Protein AF-A0A519KRN8-F1 (afdb_monomer_lite)

Radius of gyration: 12.41 Å; chains: 1; bounding box: 31×24×29 Å

pLDDT: mean 91.58, std 5.86, range [61.34, 97.75]

Secondary s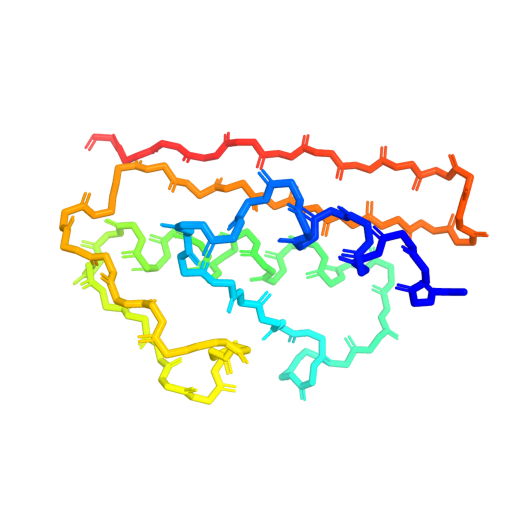tructure (DSSP, 8-state):
-HHHHHHHHHHTTTS--B--HHHH-S-TTHHHHHHHHHHHHHHH----GGGBSSS---SS--EEEEEEEETTTEEEEEEEE--

Foldseek 3Di:
DCVVVVVVCVVPVLDFQFDCCVPVPDDPCVVVVVVVVVLVCLVVVDDPPVGTPDPRDDGNCFKDWDWDADPVPRIDIDIDGRD

Sequence (83 aa):
SDVYYKNASELFQETSLLYYKHLSGEFNTASGFSTFLACHILRNQDIPDMMKINSVDKKDIKNILLYNHLGGNDHSLVLLEKA

Structure (mmCIF, N/CA/C/O backbone):
data_AF-A0A519KRN8-F1
#
_entry.id   AF-A0A519KRN8-F1
#
loop_
_atom_site.group_PDB
_atom_site.id
_atom_site.type_symbol
_atom_site.label_atom_id
_atom_site.label_alt_id
_atom_site.label_comp_id
_atom_site.label_asym_id
_atom_site.label_entity_id
_atom_site.label_seq_id
_atom_site.pdbx_PDB_ins_code
_atom_site.Cartn_x
_atom_site.Cartn_y
_atom_site.Cartn_z
_atom_site.occupancy
_atom_site.B_iso_or_equiv
_atom_site.auth_seq_id
_atom_site.auth_comp_id
_atom_site.auth_asym_id
_atom_site.auth_atom_id
_atom_site.pdbx_PDB_model_num
ATOM 1 N N . SER A 1 1 ? 16.071 -0.328 -7.651 1.00 61.34 1 SER A N 1
ATOM 2 C CA . SER A 1 1 ? 14.602 -0.464 -7.670 1.00 61.34 1 SER A CA 1
ATOM 3 C C . SER A 1 1 ? 14.064 -0.894 -6.316 1.00 61.34 1 SER A C 1
ATOM 5 O O . SER A 1 1 ? 13.168 -0.236 -5.823 1.00 61.34 1 SER A O 1
ATOM 7 N N . ASP A 1 2 ? 14.660 -1.889 -5.651 1.00 75.25 2 ASP A N 1
ATOM 8 C CA . ASP A 1 2 ? 14.107 -2.417 -4.387 1.00 75.25 2 ASP A CA 1
ATOM 9 C C . ASP A 1 2 ? 14.525 -1.668 -3.117 1.00 75.25 2 ASP A C 1
ATOM 11 O O . ASP A 1 2 ? 13.845 -1.760 -2.098 1.00 75.25 2 ASP A O 1
ATOM 15 N N . VAL A 1 3 ? 15.619 -0.898 -3.162 1.00 92.44 3 VAL A N 1
ATOM 16 C CA . VAL A 1 3 ? 16.156 -0.236 -1.960 1.00 92.44 3 VAL A CA 1
ATOM 17 C C . VAL A 1 3 ? 15.150 0.729 -1.329 1.00 92.44 3 VAL A C 1
ATOM 19 O O . VAL A 1 3 ? 15.058 0.806 -0.113 1.00 92.44 3 VAL A O 1
ATOM 22 N N . TYR A 1 4 ? 14.346 1.418 -2.141 1.00 94.06 4 TYR A N 1
ATOM 23 C CA . TYR A 1 4 ? 13.354 2.367 -1.644 1.00 94.06 4 TYR A CA 1
ATOM 24 C C . TYR A 1 4 ? 12.186 1.669 -0.947 1.00 94.06 4 TYR A C 1
ATOM 26 O O . TYR A 1 4 ? 11.786 2.096 0.133 1.00 94.06 4 TYR A O 1
ATOM 34 N N . TYR A 1 5 ? 11.674 0.570 -1.513 1.00 91.88 5 TYR A N 1
ATOM 35 C CA . TYR A 1 5 ? 10.654 -0.245 -0.846 1.00 91.88 5 TYR A CA 1
ATOM 36 C C . TYR A 1 5 ? 11.188 -0.868 0.441 1.00 91.88 5 TYR A C 1
ATOM 38 O O . TYR A 1 5 ? 10.487 -0.862 1.451 1.00 91.88 5 TYR A O 1
ATOM 46 N N . LYS A 1 6 ? 12.441 -1.340 0.434 1.00 93.25 6 LYS A N 1
ATOM 47 C CA . LYS A 1 6 ? 13.103 -1.858 1.632 1.00 93.25 6 LYS A CA 1
ATOM 48 C C . LYS A 1 6 ? 13.206 -0.784 2.718 1.00 93.25 6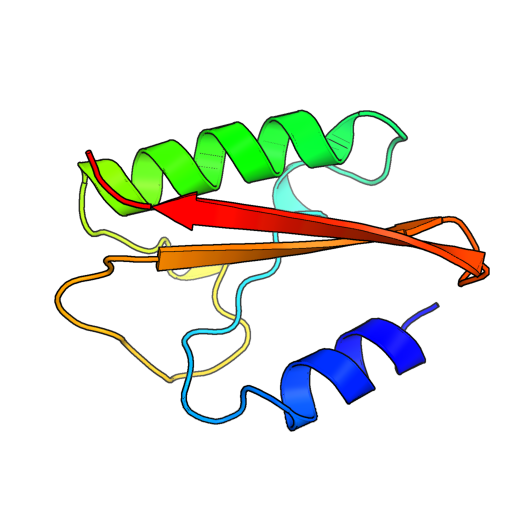 LYS A C 1
ATOM 50 O O . LYS A 1 6 ? 12.708 -0.997 3.819 1.00 93.25 6 LYS A O 1
ATOM 55 N N . ASN A 1 7 ? 13.750 0.387 2.396 1.00 94.25 7 ASN A N 1
ATOM 56 C CA . ASN A 1 7 ? 13.872 1.491 3.349 1.00 94.25 7 ASN A CA 1
ATOM 57 C C . ASN A 1 7 ? 12.499 1.916 3.893 1.00 94.25 7 ASN A C 1
ATOM 59 O O . ASN A 1 7 ? 12.351 2.121 5.092 1.00 94.25 7 ASN A O 1
ATOM 63 N N . ALA A 1 8 ? 11.476 1.999 3.035 1.00 93.19 8 ALA A N 1
ATOM 64 C CA . ALA A 1 8 ? 10.114 2.286 3.476 1.00 93.19 8 ALA A CA 1
ATOM 65 C C . ALA A 1 8 ? 9.587 1.201 4.432 1.00 93.19 8 ALA A C 1
ATOM 67 O O . ALA A 1 8 ? 9.041 1.528 5.480 1.00 93.19 8 ALA A O 1
ATOM 68 N N . SER A 1 9 ? 9.798 -0.083 4.128 1.00 93.25 9 SER A N 1
ATOM 69 C CA . SER A 1 9 ? 9.373 -1.182 5.006 1.00 93.25 9 SER A CA 1
ATOM 70 C C . SER A 1 9 ? 10.041 -1.144 6.385 1.00 93.25 9 SER A C 1
ATOM 72 O O . SER A 1 9 ? 9.396 -1.438 7.389 1.00 93.25 9 SER A O 1
ATOM 74 N N . GLU A 1 10 ? 11.302 -0.706 6.454 1.00 94.38 10 GLU A N 1
ATOM 75 C CA . GLU A 1 10 ? 12.049 -0.563 7.706 1.00 94.38 10 GLU A CA 1
ATOM 76 C C . GLU A 1 10 ? 11.526 0.582 8.588 1.00 94.38 10 GLU A C 1
ATOM 78 O O . GLU A 1 10 ? 11.663 0.511 9.806 1.00 94.38 10 GLU A O 1
ATOM 83 N N . LEU A 1 11 ? 10.881 1.599 8.007 1.00 95.19 11 LEU A N 1
ATOM 84 C CA . LEU A 1 11 ? 10.234 2.685 8.758 1.00 95.19 11 LEU A CA 1
ATOM 85 C C . LEU A 1 11 ? 8.875 2.277 9.351 1.00 95.19 11 LEU A C 1
ATOM 87 O O . LEU A 1 11 ? 8.405 2.910 10.293 1.00 95.19 11 LEU A O 1
ATOM 91 N N . PHE A 1 12 ? 8.242 1.228 8.817 1.00 93.06 12 PHE A N 1
ATOM 92 C CA . PHE A 1 12 ? 6.887 0.798 9.180 1.00 93.06 12 PHE A CA 1
ATOM 93 C C . PHE A 1 12 ? 6.833 -0.668 9.645 1.00 93.06 12 PHE A C 1
ATOM 95 O O . PHE A 1 12 ? 5.854 -1.372 9.386 1.00 93.06 12 PHE A O 1
ATOM 102 N N . GLN A 1 13 ? 7.864 -1.133 10.357 1.00 91.38 13 GLN A N 1
ATOM 103 C CA . GLN A 1 13 ? 8.008 -2.533 10.799 1.00 91.38 13 GLN A CA 1
ATOM 104 C C . GLN A 1 13 ? 6.826 -3.048 11.632 1.00 91.38 13 GLN A C 1
ATOM 106 O O . GLN A 1 13 ? 6.504 -4.232 11.585 1.00 91.38 13 GLN A O 1
ATOM 111 N N . GLU A 1 14 ? 6.153 -2.162 12.366 1.00 92.25 14 GLU A N 1
ATOM 112 C CA . GLU A 1 14 ? 4.996 -2.508 13.196 1.00 92.25 14 GLU A CA 1
ATOM 113 C C . GLU A 1 14 ? 3.664 -2.513 12.431 1.00 92.25 14 GLU A C 1
ATOM 115 O O . GLU A 1 14 ? 2.604 -2.622 13.051 1.00 92.25 14 GLU A O 1
ATOM 120 N N . THR A 1 15 ? 3.674 -2.362 11.105 1.00 94.75 15 THR A N 1
ATOM 121 C CA . THR A 1 15 ? 2.470 -2.348 10.257 1.00 94.75 15 THR A CA 1
ATOM 122 C C . THR A 1 15 ? 2.358 -3.615 9.411 1.00 94.75 15 THR A C 1
ATOM 124 O O . THR A 1 15 ? 3.351 -4.303 9.172 1.00 94.75 15 THR A O 1
ATOM 127 N N . SER A 1 16 ? 1.147 -3.934 8.948 1.00 96.12 16 SER A N 1
ATOM 128 C CA . SER A 1 16 ? 0.951 -4.969 7.928 1.00 96.12 16 SER A CA 1
ATOM 129 C C . SER A 1 16 ? 1.507 -4.465 6.598 1.00 96.12 16 SER A C 1
ATOM 131 O O . SER A 1 16 ? 0.967 -3.528 6.010 1.00 96.12 16 SER A O 1
ATOM 133 N N . LEU A 1 17 ? 2.596 -5.071 6.132 1.00 96.00 17 LEU A N 1
ATOM 134 C CA . LEU A 1 17 ? 3.265 -4.679 4.896 1.00 96.00 17 LEU A CA 1
ATOM 135 C C . LEU A 1 17 ? 2.723 -5.507 3.736 1.00 96.00 17 LEU A C 1
ATOM 137 O O . LEU A 1 17 ? 2.736 -6.736 3.802 1.00 96.00 17 LEU A O 1
ATOM 141 N N . LEU A 1 18 ? 2.267 -4.837 2.675 1.00 95.00 18 LEU A N 1
ATOM 142 C CA . LEU A 1 18 ? 1.589 -5.474 1.546 1.00 95.00 18 LEU A CA 1
ATOM 143 C C . LEU A 1 18 ? 2.296 -5.201 0.216 1.00 95.00 18 LEU A C 1
ATOM 145 O O . LEU A 1 18 ? 2.801 -4.102 -0.017 1.00 95.00 18 LEU A O 1
ATOM 149 N N . TYR A 1 19 ? 2.264 -6.178 -0.691 1.00 92.50 19 TYR A N 1
ATOM 150 C CA . TYR A 1 19 ? 2.742 -6.052 -2.067 1.00 92.50 19 TYR A CA 1
ATOM 151 C C . TYR A 1 19 ? 1.626 -6.390 -3.058 1.00 92.50 19 TYR A C 1
ATOM 153 O O . TYR A 1 19 ? 0.950 -7.398 -2.903 1.00 92.50 19 TYR A O 1
ATOM 161 N N . TYR A 1 20 ? 1.442 -5.575 -4.102 1.00 89.25 20 TYR A N 1
ATOM 162 C CA . TYR A 1 20 ? 0.349 -5.756 -5.074 1.00 89.25 20 TYR A CA 1
ATOM 163 C C . TYR A 1 20 ? 0.817 -5.985 -6.517 1.00 89.25 20 TYR A C 1
ATOM 165 O O . TYR A 1 20 ? 0.056 -6.530 -7.314 1.00 89.25 20 TYR A O 1
ATOM 173 N N . LYS A 1 21 ? 2.056 -5.613 -6.881 1.00 85.25 21 LYS A N 1
ATOM 174 C CA . LYS A 1 21 ? 2.511 -5.701 -8.283 1.00 85.25 21 LYS A CA 1
ATOM 175 C C . LYS A 1 21 ? 2.609 -7.141 -8.801 1.00 85.25 21 LYS A C 1
ATOM 177 O O . LYS A 1 21 ? 2.526 -7.345 -10.003 1.00 85.25 21 LYS A O 1
ATOM 182 N N . HIS A 1 22 ? 2.731 -8.142 -7.927 1.00 85.31 22 HIS A N 1
ATOM 183 C CA . HIS A 1 22 ? 2.668 -9.551 -8.336 1.00 85.31 22 HIS A CA 1
ATOM 184 C C . HIS A 1 22 ? 1.261 -9.990 -8.786 1.00 85.31 22 HIS A C 1
ATOM 186 O O . HIS A 1 22 ? 1.143 -10.954 -9.534 1.00 85.31 22 HIS A O 1
ATOM 192 N N . LEU A 1 23 ? 0.212 -9.279 -8.355 1.00 85.88 23 LEU A N 1
ATOM 193 C CA . LEU A 1 23 ? -1.176 -9.527 -8.757 1.00 85.88 23 LEU A CA 1
ATOM 194 C C . LEU A 1 23 ? -1.564 -8.703 -9.984 1.00 85.88 23 LEU A C 1
ATOM 196 O O . LEU A 1 23 ? -2.300 -9.183 -10.840 1.00 85.88 23 LEU A O 1
ATOM 200 N N . SER A 1 24 ? -1.088 -7.456 -10.063 1.00 85.69 24 SER A N 1
ATOM 201 C CA . SER A 1 24 ? -1.414 -6.570 -11.181 1.00 85.69 24 SER A CA 1
ATOM 202 C C . SER A 1 24 ? -0.496 -6.742 -12.382 1.00 85.69 24 SER A C 1
ATOM 204 O O . SER A 1 24 ? -0.951 -6.534 -13.493 1.00 85.69 24 SER A O 1
ATOM 206 N N . GLY A 1 25 ? 0.778 -7.085 -12.182 1.00 82.56 25 GLY A N 1
ATOM 207 C CA . GLY A 1 25 ? 1.854 -6.822 -13.139 1.00 82.56 25 GLY A CA 1
ATOM 208 C C . GLY A 1 25 ? 2.455 -5.421 -12.961 1.00 82.56 25 GLY A C 1
ATOM 209 O O . GLY A 1 25 ? 1.968 -4.611 -12.163 1.00 82.56 25 GLY A O 1
ATOM 210 N N . GLU A 1 26 ? 3.533 -5.132 -13.695 1.00 79.56 26 GLU A N 1
ATOM 211 C CA . GLU A 1 26 ? 4.238 -3.847 -13.640 1.00 79.56 26 GLU A CA 1
ATOM 212 C C . GLU A 1 26 ? 3.896 -2.966 -14.849 1.00 79.56 26 GLU A C 1
ATOM 214 O O . GLU A 1 26 ? 4.323 -3.217 -15.974 1.00 79.56 26 GLU A O 1
ATOM 219 N N . PHE A 1 27 ? 3.105 -1.921 -14.607 1.00 82.38 27 PHE A N 1
ATOM 220 C CA . PHE A 1 27 ? 2.735 -0.904 -15.593 1.00 82.38 27 PHE A CA 1
ATOM 221 C C . PHE A 1 27 ? 2.391 0.422 -14.909 1.00 82.38 27 PHE A C 1
ATOM 223 O O . PHE A 1 27 ? 2.087 0.469 -13.715 1.00 82.38 27 PHE A O 1
ATOM 230 N N . ASN A 1 28 ? 2.395 1.511 -15.679 1.00 76.94 28 ASN A N 1
ATOM 231 C CA . ASN A 1 28 ? 2.265 2.880 -15.160 1.00 76.94 28 ASN A CA 1
ATOM 232 C C . ASN A 1 28 ? 0.950 3.151 -14.404 1.00 76.94 28 ASN A C 1
ATOM 234 O O . ASN A 1 28 ? 0.888 4.058 -13.580 1.00 76.94 28 ASN A O 1
ATOM 238 N N . THR A 1 29 ? -0.097 2.361 -14.649 1.00 81.69 29 THR A N 1
ATOM 239 C CA . THR A 1 29 ? -1.415 2.492 -14.005 1.00 81.69 29 THR A CA 1
ATOM 240 C C . THR A 1 29 ? -1.634 1.532 -12.830 1.00 81.69 29 THR A C 1
ATOM 242 O O . THR A 1 29 ? -2.723 1.517 -12.255 1.00 81.69 29 THR A O 1
ATOM 245 N N . ALA A 1 30 ? -0.618 0.762 -12.415 1.00 84.69 30 ALA A N 1
ATOM 246 C CA . ALA A 1 30 ? -0.741 -0.203 -11.318 1.00 84.69 30 ALA A CA 1
ATOM 247 C C . ALA A 1 30 ? -1.150 0.455 -9.979 1.00 84.69 30 ALA A C 1
ATOM 249 O O . ALA A 1 30 ? -1.801 -0.182 -9.153 1.00 84.69 30 ALA A O 1
ATOM 250 N N . SER A 1 31 ? -0.876 1.754 -9.792 1.00 85.62 31 SER A N 1
ATOM 251 C CA . SER A 1 31 ? -1.345 2.536 -8.634 1.00 85.62 31 SER A CA 1
ATOM 252 C C . SER A 1 31 ? -2.880 2.638 -8.534 1.00 85.62 31 SER A C 1
ATOM 254 O O . SER A 1 31 ? -3.428 2.771 -7.440 1.00 85.62 31 SER A O 1
ATOM 256 N N . GLY A 1 32 ? -3.606 2.563 -9.656 1.00 90.88 32 GLY A N 1
ATOM 257 C CA . GLY A 1 32 ? -5.074 2.520 -9.634 1.00 90.88 32 GLY A CA 1
ATOM 258 C C . GLY A 1 32 ? -5.594 1.205 -9.048 1.00 90.88 32 GLY A C 1
ATOM 259 O O . GLY A 1 32 ? -6.540 1.197 -8.262 1.00 90.88 32 GLY A O 1
ATOM 260 N N . PHE A 1 33 ? -4.916 0.098 -9.358 1.00 91.56 33 PHE A N 1
ATOM 261 C CA . PHE A 1 33 ? -5.229 -1.212 -8.792 1.00 91.56 33 PHE A CA 1
ATOM 262 C C . PHE A 1 33 ? -4.945 -1.268 -7.285 1.00 91.56 33 PHE A C 1
ATOM 264 O O . PHE A 1 33 ? -5.786 -1.750 -6.527 1.00 91.56 33 PHE A O 1
ATOM 271 N N . SER A 1 34 ? -3.813 -0.720 -6.825 1.00 92.44 34 SER A N 1
ATOM 272 C CA . SER A 1 34 ? -3.520 -0.656 -5.385 1.00 92.44 34 SER A CA 1
ATOM 273 C C . SER A 1 34 ? -4.521 0.212 -4.620 1.00 92.44 34 SER A C 1
ATOM 275 O O . SER A 1 34 ? -4.905 -0.145 -3.509 1.00 92.44 34 SER A O 1
ATOM 277 N N . THR A 1 35 ? -5.016 1.289 -5.238 1.00 95.06 35 THR A N 1
ATOM 278 C CA . THR A 1 35 ? -6.088 2.127 -4.678 1.00 95.06 35 THR A CA 1
ATOM 279 C C . THR A 1 35 ? -7.388 1.338 -4.523 1.00 95.06 35 THR A C 1
ATOM 281 O O . THR A 1 35 ? -7.985 1.339 -3.448 1.00 95.06 35 THR A O 1
ATOM 284 N N . PHE A 1 36 ? -7.805 0.604 -5.560 1.00 94.56 36 PHE A N 1
ATOM 285 C CA . PHE A 1 36 ? -8.980 -0.269 -5.492 1.00 94.56 36 PHE A CA 1
ATOM 286 C C . PHE A 1 36 ? -8.858 -1.325 -4.381 1.00 94.56 36 PHE A C 1
ATOM 288 O O . PHE A 1 36 ? -9.786 -1.487 -3.585 1.00 94.56 36 PHE A O 1
ATOM 295 N N . LEU A 1 37 ? -7.710 -2.006 -4.290 1.00 94.75 37 LEU A N 1
ATOM 296 C CA . LEU A 1 37 ? -7.453 -2.997 -3.243 1.00 94.75 37 LEU A CA 1
ATOM 297 C C . LEU A 1 37 ? -7.473 -2.378 -1.845 1.00 94.75 37 LEU A C 1
ATOM 299 O O . LEU A 1 37 ? -8.109 -2.927 -0.951 1.00 94.75 37 LEU A O 1
ATOM 303 N N . ALA A 1 38 ? -6.833 -1.225 -1.653 1.00 96.19 38 ALA A N 1
ATOM 304 C CA . ALA A 1 38 ? -6.829 -0.540 -0.366 1.00 96.19 38 ALA A CA 1
ATOM 305 C C . ALA A 1 38 ? -8.243 -0.149 0.082 1.00 96.19 38 ALA A C 1
ATOM 307 O O . ALA A 1 38 ? -8.610 -0.406 1.226 1.00 96.19 38 ALA A O 1
ATOM 308 N N . CYS A 1 39 ? -9.080 0.372 -0.821 1.00 96.56 39 CYS A N 1
ATOM 309 C CA . CYS A 1 39 ? -10.492 0.628 -0.526 1.00 96.56 39 CYS A CA 1
ATOM 310 C C . CYS A 1 39 ? -11.247 -0.653 -0.140 1.00 96.56 39 CYS A C 1
ATOM 312 O O . CYS A 1 39 ? -12.081 -0.635 0.766 1.00 96.56 39 CYS A O 1
ATOM 314 N N . HIS A 1 40 ? -10.960 -1.775 -0.807 1.00 95.69 40 HIS A N 1
ATOM 315 C CA . HIS A 1 40 ? -11.572 -3.063 -0.487 1.00 95.69 40 HIS A CA 1
ATOM 316 C C . HIS A 1 40 ? -11.178 -3.551 0.913 1.00 95.69 40 HIS A C 1
ATOM 318 O O . HIS A 1 40 ? -12.055 -3.933 1.687 1.00 95.69 40 HIS A O 1
ATOM 324 N N . ILE A 1 41 ? -9.888 -3.464 1.257 1.00 96.06 41 ILE A N 1
ATOM 325 C CA . ILE A 1 41 ? -9.352 -3.813 2.580 1.00 96.06 41 ILE A CA 1
ATOM 326 C C . ILE A 1 41 ? -9.960 -2.905 3.656 1.00 96.06 41 ILE A C 1
ATOM 328 O O . ILE A 1 41 ? -10.463 -3.400 4.660 1.00 96.06 41 ILE A O 1
ATOM 332 N N . LEU A 1 42 ? -9.989 -1.584 3.448 1.00 96.94 42 LEU A N 1
ATOM 333 C CA . LEU A 1 42 ? -10.579 -0.633 4.402 1.00 96.94 42 LEU A CA 1
ATOM 334 C C . LEU A 1 42 ? -12.071 -0.895 4.634 1.00 96.94 42 LEU A C 1
ATOM 336 O O . LEU A 1 42 ? -12.556 -0.796 5.762 1.00 96.94 42 LEU A O 1
ATOM 340 N N . ARG A 1 43 ? -12.817 -1.263 3.590 1.00 96.00 43 ARG A N 1
ATOM 341 C CA . ARG A 1 43 ? -14.246 -1.562 3.718 1.00 96.00 43 ARG A CA 1
ATOM 342 C C . ARG A 1 43 ? -14.498 -2.890 4.427 1.00 96.00 43 ARG A C 1
ATOM 344 O O . ARG A 1 43 ? -15.313 -2.941 5.342 1.00 96.00 43 ARG A O 1
ATOM 351 N N . ASN A 1 44 ? -13.815 -3.946 3.997 1.00 95.75 44 ASN A N 1
ATOM 352 C CA . ASN A 1 44 ? -14.101 -5.313 4.432 1.00 95.75 44 ASN A CA 1
ATOM 353 C C . ASN A 1 44 ? -13.294 -5.736 5.663 1.00 95.75 44 ASN A C 1
ATOM 355 O O . ASN A 1 44 ? -13.620 -6.748 6.273 1.00 95.75 44 ASN A O 1
ATOM 359 N N . GLN A 1 45 ? -12.283 -4.948 6.042 1.00 95.06 45 GLN A N 1
ATOM 360 C CA . GLN A 1 45 ? -11.382 -5.212 7.166 1.00 95.06 45 GLN A CA 1
ATOM 361 C C . GLN A 1 45 ? -10.648 -6.552 7.037 1.00 95.06 45 GLN A C 1
ATOM 363 O O . GLN A 1 45 ? -10.349 -7.202 8.034 1.00 95.06 45 GLN A O 1
ATOM 368 N N . ASP A 1 46 ? -10.359 -6.943 5.798 1.00 94.38 46 ASP A N 1
ATOM 369 C CA . ASP A 1 46 ? -9.719 -8.208 5.465 1.00 94.38 46 ASP A CA 1
ATOM 370 C C . ASP A 1 46 ? -8.535 -7.968 4.528 1.00 94.38 46 ASP A C 1
ATOM 372 O O . ASP A 1 46 ? -8.657 -7.255 3.528 1.00 94.38 46 ASP A O 1
ATOM 376 N N . ILE A 1 47 ? -7.387 -8.546 4.881 1.00 94.81 47 ILE A N 1
ATOM 377 C CA . ILE A 1 47 ? -6.149 -8.479 4.105 1.00 94.81 47 ILE A CA 1
ATOM 378 C C . ILE A 1 47 ? -5.905 -9.870 3.518 1.00 94.81 47 ILE A C 1
ATOM 380 O O . ILE A 1 47 ? -5.575 -10.782 4.279 1.00 94.81 47 ILE A O 1
ATOM 384 N N . PRO A 1 48 ? -5.959 -10.031 2.184 1.00 92.38 48 PRO A N 1
ATOM 385 C CA . PRO A 1 48 ? -5.623 -11.297 1.546 1.00 92.38 48 PRO A CA 1
ATOM 386 C C . PRO A 1 48 ? -4.190 -11.732 1.876 1.00 92.38 48 PRO A C 1
ATOM 388 O O . PRO A 1 48 ? -3.244 -10.975 1.651 1.00 92.38 48 PRO A O 1
ATOM 391 N N . ASP A 1 49 ? -4.009 -12.969 2.344 1.00 92.75 49 ASP A N 1
ATOM 392 C CA . ASP A 1 49 ? -2.694 -13.470 2.778 1.00 92.75 49 ASP A CA 1
ATOM 393 C C . ASP A 1 49 ? -1.638 -13.435 1.670 1.00 92.75 49 ASP A C 1
ATOM 395 O O . ASP A 1 49 ? -0.475 -13.143 1.932 1.00 92.75 49 ASP A O 1
ATOM 399 N N . MET A 1 50 ? -2.043 -13.643 0.414 1.00 92.81 50 MET A N 1
ATOM 400 C CA . MET A 1 50 ? -1.139 -13.587 -0.742 1.00 92.81 50 MET A CA 1
ATOM 401 C C . MET A 1 50 ? -0.484 -12.206 -0.922 1.0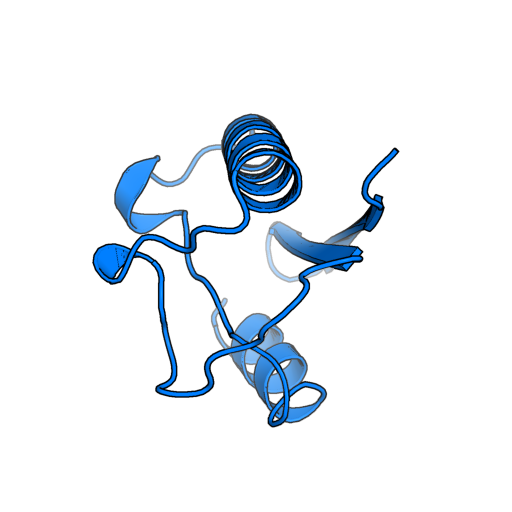0 92.81 50 MET A C 1
ATOM 403 O O . MET A 1 50 ? 0.569 -12.099 -1.541 1.00 92.81 50 MET A O 1
ATOM 407 N N . MET A 1 51 ? -1.076 -11.146 -0.362 1.00 93.75 51 MET A N 1
ATOM 408 C CA . MET A 1 51 ? -0.514 -9.797 -0.411 1.00 93.75 51 MET A CA 1
ATOM 409 C C . MET A 1 51 ? 0.498 -9.514 0.700 1.00 93.75 51 MET A C 1
ATOM 411 O O . MET A 1 51 ? 1.254 -8.550 0.573 1.00 93.75 51 MET A O 1
ATOM 415 N N . LYS A 1 52 ? 0.502 -10.287 1.791 1.00 94.81 52 LYS A N 1
ATOM 416 C CA . LYS A 1 52 ? 1.305 -9.992 2.982 1.00 94.81 52 LYS A CA 1
ATOM 417 C C . LYS A 1 52 ? 2.785 -10.279 2.735 1.00 94.81 52 LYS A C 1
ATOM 419 O O . LYS A 1 52 ? 3.164 -11.353 2.280 1.00 94.81 52 LYS A O 1
ATOM 424 N N . ILE A 1 53 ? 3.626 -9.307 3.076 1.00 93.62 53 ILE A N 1
ATOM 425 C CA . ILE A 1 53 ? 5.091 -9.422 3.057 1.00 93.62 53 ILE A CA 1
ATOM 426 C C . ILE A 1 53 ? 5.607 -9.871 4.430 1.00 93.62 53 ILE A C 1
ATOM 428 O O . ILE A 1 53 ? 6.621 -10.556 4.525 1.00 93.62 53 ILE A O 1
ATOM 432 N N . ASN A 1 54 ? 4.917 -9.479 5.503 1.00 94.50 54 ASN A N 1
ATOM 433 C CA . ASN A 1 54 ? 5.256 -9.832 6.876 1.00 94.50 54 ASN A CA 1
ATOM 434 C C . ASN A 1 54 ? 4.084 -10.526 7.585 1.00 94.50 54 ASN A C 1
ATOM 436 O O . ASN A 1 54 ? 2.961 -10.562 7.093 1.00 94.50 54 ASN A O 1
ATOM 440 N N . SER A 1 55 ? 4.354 -11.067 8.771 1.00 93.62 55 SER A N 1
ATOM 441 C CA . SER A 1 55 ? 3.362 -11.743 9.615 1.00 93.62 55 SER A CA 1
ATOM 442 C C . SER A 1 55 ? 2.636 -10.796 10.579 1.00 93.62 55 SER A C 1
ATOM 444 O O . SER A 1 55 ? 2.070 -11.246 11.573 1.00 93.62 55 SER A O 1
ATOM 446 N N . VAL A 1 56 ? 2.716 -9.479 10.360 1.00 93.94 56 VAL A N 1
ATOM 447 C CA . VAL A 1 56 ? 2.063 -8.498 11.230 1.00 93.94 56 VAL A CA 1
ATOM 448 C C . VAL A 1 56 ? 0.615 -8.364 10.795 1.00 93.94 56 VAL A C 1
ATOM 450 O O . VAL A 1 56 ? 0.334 -7.840 9.719 1.00 93.94 56 VAL A O 1
ATOM 453 N N . ASP A 1 57 ? -0.304 -8.771 11.661 1.00 90.06 57 ASP A N 1
ATOM 454 C CA . ASP A 1 57 ? -1.735 -8.573 11.455 1.00 90.06 57 ASP A CA 1
ATOM 455 C C . ASP A 1 57 ? -2.230 -7.358 12.243 1.00 90.06 57 ASP A C 1
ATOM 457 O O . ASP A 1 57 ? -1.973 -7.210 13.444 1.00 90.06 57 ASP A O 1
ATOM 461 N N . LYS A 1 58 ? -2.975 -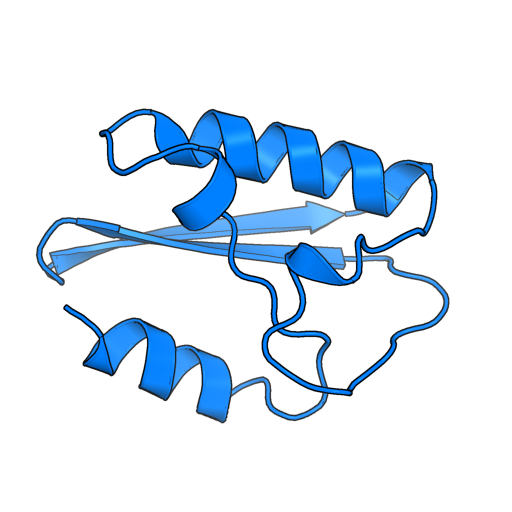6.479 11.570 1.00 88.50 58 LYS A N 1
ATOM 462 C CA . LYS A 1 58 ? -3.656 -5.348 12.199 1.00 88.50 58 LYS A CA 1
ATOM 463 C C . LYS A 1 58 ? -5.151 -5.602 12.258 1.00 88.50 58 LYS A C 1
ATOM 465 O O . LYS A 1 58 ? -5.790 -5.891 11.253 1.00 88.50 58 LYS A O 1
ATOM 470 N N . LYS A 1 59 ? -5.703 -5.446 13.459 1.00 86.88 59 LYS A N 1
ATOM 471 C CA . LYS A 1 59 ? -7.146 -5.348 13.682 1.00 86.88 59 LYS A CA 1
ATOM 472 C C . LYS A 1 59 ? -7.558 -3.885 13.542 1.00 86.88 59 LYS A C 1
ATOM 474 O O . LYS A 1 59 ? -6.783 -3.015 13.928 1.00 86.88 59 LYS A O 1
ATOM 479 N N . ASP A 1 60 ? -8.768 -3.646 13.044 1.00 93.19 60 ASP A N 1
ATOM 480 C CA . ASP A 1 60 ? -9.335 -2.303 12.853 1.00 93.19 60 ASP A CA 1
ATOM 481 C C . ASP A 1 60 ? -8.439 -1.402 11.980 1.00 93.19 60 ASP A C 1
ATOM 483 O O . ASP A 1 60 ? -7.795 -0.453 12.433 1.00 93.19 60 ASP A O 1
ATOM 487 N N . ILE A 1 61 ? -8.352 -1.752 10.697 1.00 95.88 61 ILE A N 1
ATOM 488 C CA . ILE A 1 61 ? -7.567 -1.028 9.699 1.00 95.88 61 ILE A CA 1
ATOM 489 C C . ILE A 1 61 ? -8.293 0.281 9.383 1.00 95.88 61 ILE A C 1
ATOM 491 O O . ILE A 1 61 ? -9.300 0.291 8.670 1.00 95.88 61 ILE A O 1
ATOM 495 N N . LYS A 1 62 ? -7.768 1.384 9.918 1.00 96.25 62 LYS A N 1
ATOM 496 C CA . LYS A 1 62 ? -8.298 2.739 9.690 1.00 96.25 62 LYS A CA 1
ATOM 497 C C . LYS A 1 62 ? -7.663 3.416 8.491 1.00 96.25 62 LYS A C 1
ATOM 499 O O . LYS A 1 62 ? -8.360 4.064 7.723 1.00 96.25 62 LYS A O 1
ATOM 504 N N . ASN A 1 63 ? -6.357 3.212 8.334 1.00 96.94 63 ASN A N 1
ATOM 505 C CA . ASN A 1 63 ? -5.536 3.910 7.359 1.00 96.94 63 ASN A CA 1
ATOM 506 C C . ASN A 1 63 ? -4.700 2.917 6.555 1.00 96.94 63 ASN A C 1
ATOM 508 O O . ASN A 1 63 ? -4.156 1.964 7.117 1.00 96.94 63 ASN A O 1
ATOM 512 N N . ILE A 1 64 ? -4.547 3.179 5.259 1.00 97.44 64 ILE A N 1
ATOM 513 C CA . ILE A 1 64 ? -3.601 2.481 4.383 1.00 97.44 64 ILE A CA 1
ATOM 514 C C . ILE A 1 64 ? -2.758 3.523 3.654 1.00 97.44 64 ILE A C 1
ATOM 516 O O . ILE A 1 64 ? -3.294 4.415 2.997 1.00 97.44 64 ILE A O 1
ATOM 520 N N . LEU A 1 65 ? -1.435 3.388 3.754 1.00 97.19 65 LEU A N 1
ATOM 521 C CA . LEU A 1 65 ? -0.479 4.192 3.000 1.00 97.19 65 LEU A CA 1
ATOM 522 C C . LEU A 1 65 ? -0.034 3.421 1.756 1.00 97.19 65 LEU A C 1
ATOM 524 O O . LEU A 1 65 ? 0.578 2.358 1.853 1.00 97.19 65 LEU A O 1
ATOM 528 N N . LEU A 1 66 ? -0.314 3.978 0.584 1.00 95.88 66 LEU A N 1
ATOM 529 C CA . LEU A 1 66 ? 0.197 3.492 -0.687 1.00 95.88 66 LEU A CA 1
ATOM 530 C C . LEU A 1 66 ? 1.491 4.225 -1.015 1.00 95.88 66 LEU A C 1
ATOM 532 O O . LEU A 1 66 ? 1.511 5.454 -1.082 1.00 95.88 66 LEU A O 1
ATOM 536 N N . TYR A 1 67 ? 2.549 3.460 -1.262 1.00 94.50 67 TYR A N 1
ATOM 537 C CA . TYR A 1 67 ? 3.828 3.971 -1.734 1.00 94.50 67 TYR A CA 1
ATOM 538 C C . TYR A 1 67 ? 4.191 3.326 -3.069 1.00 94.50 67 TYR A C 1
ATOM 540 O O . TYR A 1 67 ? 4.134 2.105 -3.228 1.00 94.50 67 TYR A O 1
ATOM 548 N N . ASN A 1 68 ? 4.562 4.154 -4.039 1.00 92.00 68 ASN A N 1
ATOM 549 C CA . ASN A 1 68 ? 5.087 3.715 -5.326 1.00 92.00 68 ASN A CA 1
ATOM 550 C C . ASN A 1 68 ? 6.170 4.694 -5.788 1.00 92.00 68 ASN A C 1
ATOM 552 O O . ASN A 1 68 ? 6.185 5.858 -5.379 1.00 92.00 68 ASN A O 1
ATOM 556 N N . HIS A 1 69 ? 7.060 4.237 -6.662 1.00 91.56 69 HIS A N 1
ATOM 557 C CA . HIS A 1 69 ? 8.020 5.115 -7.315 1.00 91.56 69 HIS A CA 1
ATOM 558 C C . HIS A 1 69 ? 8.330 4.672 -8.748 1.00 91.56 69 HIS A C 1
ATOM 560 O O . HIS A 1 69 ? 8.324 3.477 -9.053 1.00 91.56 69 HIS A O 1
ATOM 566 N N . LEU A 1 70 ? 8.670 5.633 -9.611 1.00 89.62 70 LEU A N 1
ATOM 567 C CA . LEU A 1 70 ? 9.178 5.391 -10.963 1.00 89.62 70 LEU A CA 1
ATOM 568 C C . LEU A 1 70 ? 10.675 5.705 -11.008 1.00 89.62 70 LEU A C 1
ATOM 570 O O . LEU A 1 70 ? 11.110 6.794 -10.637 1.00 89.62 70 LEU A O 1
ATOM 574 N N . GLY A 1 71 ? 11.491 4.714 -11.379 1.00 87.88 71 GLY A N 1
ATOM 575 C CA . GLY A 1 71 ? 12.947 4.872 -11.522 1.00 87.88 71 GLY A CA 1
ATOM 576 C C . GLY A 1 71 ? 13.721 5.22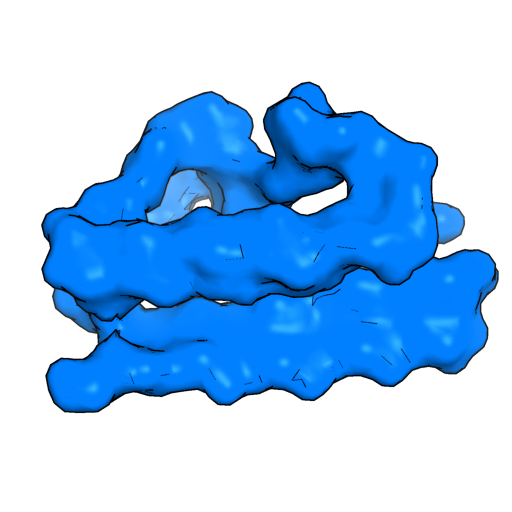6 -10.242 1.00 87.88 71 GLY A C 1
ATOM 577 O O . GLY A 1 71 ? 14.942 5.290 -10.285 1.00 87.88 71 GLY A O 1
ATOM 578 N N . GLY A 1 72 ? 13.039 5.425 -9.109 1.00 89.75 72 GLY A N 1
ATOM 579 C CA . GLY A 1 72 ? 13.653 5.887 -7.8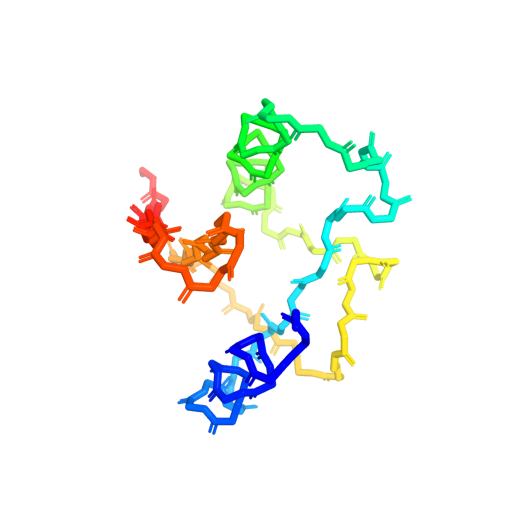58 1.00 89.75 72 GLY A CA 1
ATOM 580 C C . GLY A 1 72 ? 13.773 7.409 -7.755 1.00 89.75 72 GLY A C 1
ATOM 581 O O . GLY A 1 72 ? 14.448 7.885 -6.854 1.00 89.75 72 GLY A O 1
ATOM 582 N N . ASN A 1 73 ? 13.136 8.149 -8.670 1.00 89.81 73 ASN A N 1
ATOM 583 C CA . ASN A 1 73 ? 13.143 9.613 -8.684 1.00 89.81 73 ASN A CA 1
ATOM 584 C C . ASN A 1 73 ? 11.750 10.166 -8.372 1.00 89.81 73 ASN A C 1
ATOM 586 O O . ASN A 1 73 ? 11.592 11.013 -7.496 1.00 89.81 73 ASN A O 1
ATOM 590 N N . ASP A 1 74 ? 10.730 9.647 -9.058 1.00 91.44 74 ASP A N 1
ATOM 591 C CA . ASP A 1 74 ? 9.359 10.121 -8.901 1.00 91.44 74 ASP A CA 1
ATOM 592 C C . ASP A 1 74 ? 8.641 9.259 -7.870 1.00 91.44 74 ASP A C 1
ATOM 594 O O . ASP A 1 74 ? 8.271 8.117 -8.149 1.00 91.44 74 ASP A O 1
ATOM 598 N N . HIS A 1 75 ? 8.467 9.797 -6.667 1.00 92.31 75 HIS A N 1
ATOM 599 C CA . HIS A 1 75 ? 7.817 9.110 -5.556 1.00 92.31 75 HIS A CA 1
ATOM 600 C C . HIS A 1 75 ? 6.371 9.575 -5.389 1.00 92.31 75 HIS A C 1
ATOM 602 O O . HIS A 1 75 ? 6.075 10.767 -5.420 1.00 92.31 75 HIS A O 1
ATOM 608 N N . SER A 1 76 ? 5.470 8.625 -5.153 1.00 91.81 76 SER A N 1
ATOM 609 C CA . SER A 1 76 ? 4.062 8.877 -4.862 1.00 91.81 76 SER A CA 1
ATOM 610 C C . SER A 1 76 ? 3.698 8.270 -3.513 1.00 91.81 76 SER A C 1
ATOM 612 O O . SER A 1 76 ? 4.020 7.110 -3.240 1.00 91.81 76 SER A O 1
ATOM 614 N N . LEU A 1 77 ? 3.032 9.070 -2.680 1.00 95.31 77 LEU A N 1
ATOM 615 C CA . LEU A 1 77 ? 2.454 8.656 -1.409 1.00 95.31 77 LEU A CA 1
ATOM 616 C C . LEU A 1 77 ? 0.976 9.039 -1.399 1.00 95.31 77 LEU A C 1
ATOM 618 O O . LEU A 1 77 ? 0.637 10.198 -1.635 1.00 95.31 77 LEU A O 1
ATOM 622 N N . VAL A 1 78 ? 0.107 8.074 -1.112 1.00 96.50 78 VAL A N 1
ATOM 623 C CA . VAL A 1 78 ? -1.338 8.295 -0.976 1.00 96.50 78 VAL A CA 1
ATOM 624 C C . VAL A 1 78 ? -1.798 7.652 0.321 1.00 96.50 78 VAL A C 1
ATOM 626 O O . VAL A 1 78 ? -1.652 6.444 0.493 1.00 96.50 78 VAL A O 1
ATOM 629 N N . LEU A 1 79 ? -2.348 8.452 1.231 1.00 97.50 79 LEU A N 1
ATOM 630 C CA . LEU A 1 79 ? -2.967 7.960 2.456 1.00 97.50 79 LEU A CA 1
ATOM 631 C C . LEU A 1 79 ? -4.476 7.864 2.239 1.00 97.50 79 LEU A C 1
ATOM 633 O O . LEU A 1 79 ? -5.118 8.854 1.893 1.00 97.50 79 LEU A O 1
ATOM 637 N N . LEU A 1 80 ? -5.023 6.670 2.433 1.00 97.75 80 LEU A N 1
ATOM 638 C CA . LEU A 1 80 ? -6.456 6.416 2.401 1.00 97.75 80 LEU A CA 1
ATOM 639 C C . LEU A 1 80 ? -6.936 6.135 3.818 1.00 97.75 80 LEU A C 1
ATOM 641 O O . LEU A 1 80 ? -6.289 5.385 4.549 1.00 97.75 80 LEU A O 1
ATOM 645 N N . GLU A 1 81 ? -8.076 6.712 4.170 1.00 97.12 81 GLU A N 1
ATOM 646 C CA . GLU A 1 81 ? -8.743 6.524 5.453 1.00 97.12 81 GLU A CA 1
ATOM 647 C C . GLU A 1 81 ? -10.129 5.916 5.221 1.00 97.12 81 GLU A C 1
ATOM 649 O O . GLU A 1 81 ? -10.785 6.169 4.205 1.00 97.12 81 GLU A O 1
ATOM 654 N N . LYS A 1 82 ? -10.560 5.067 6.153 1.00 92.19 82 LYS A N 1
ATOM 655 C CA . LYS A 1 82 ? -11.913 4.520 6.175 1.00 92.19 82 LYS A CA 1
ATOM 656 C C . LYS A 1 82 ? -12.917 5.644 6.460 1.00 92.19 82 LYS A C 1
ATOM 658 O O . LYS A 1 82 ? -12.783 6.331 7.466 1.00 92.19 82 LYS A O 1
ATOM 663 N N . ALA A 1 83 ? -13.908 5.795 5.581 1.00 82.56 83 ALA A N 1
ATOM 664 C CA . ALA A 1 83 ? -15.017 6.736 5.760 1.00 82.56 83 ALA A CA 1
ATOM 665 C C . ALA A 1 83 ? -15.934 6.364 6.935 1.00 82.56 83 ALA A C 1
ATOM 667 O O . ALA A 1 83 ? -16.076 5.147 7.217 1.00 82.56 83 ALA A O 1
#